Protein AF-A0A4Y7KWE4-F1 (afdb_monomer)

Mean predicted aligned error: 14.88 Å

Radius of gyration: 26.81 Å; Cα contacts (8 Å, |Δi|>4): 78; chains: 1; bounding box: 79×33×84 Å

Nearest PDB structures (foldseek):
  7o80-assembly1_By  TM=7.125E-01  e=3.640E-10  Oryctolagus cuniculus
  6xa1-assembly1_j  TM=6.796E-01  e=3.749E-09  Homo sapiens
  4crm-assembly1_X  TM=6.715E-01  e=8.034E-08  Saccharomyces cerevisiae
  8hku-assembly1_ARF1  TM=7.229E-01  e=1.399E-04  Sulfolobus acidocaldarius DSM 639

Secondary structure (DSSP, 8-state):
---------EEEEEEEEEETTEEEEEEEEEE-PPPPP-S--TTHHHHHHHHHHHHHHHHHHHHHHHHHHHB-TTT-SBSSS------TTTHHHHHHHHHHHHHHHHHHHHHHHHHHHHHHHHT--TTS---SHHHHHHHHHTT--S--------------

Foldseek 3Di:
DDDPPPQDFPWDQLDWDDDPPDIDRDDIDTQRADDQDPDDDPCNVVSVVVNVVSVVVVVVVSVVVCCVPQADPPVRDGPDPDDDGDDPVCPVVSCVVVVVVVVVVVVVVVVVVVVVVVVVVVVPPPPQDDDDDVRVVVCVVVVVDPDDDDDPDDPPDPDD

Solvent-accessible surface area (backbone atoms only — not comparable to full-atom values): 10415 Å² total; per-residue (Å²): 134,86,79,79,77,72,86,75,56,51,77,41,78,82,41,69,51,78,55,93,91,48,77,44,80,74,50,71,59,70,54,80,74,75,76,86,79,89,72,92,56,91,60,50,64,60,54,50,51,53,40,53,52,50,50,51,52,48,54,51,53,50,52,54,51,48,44,68,74,40,32,42,86,90,76,75,41,67,78,56,96,74,86,84,90,64,52,91,88,39,39,74,55,47,52,59,60,43,53,59,56,56,53,48,51,54,51,52,52,50,52,51,52,50,51,52,52,52,52,58,57,73,65,68,59,93,81,80,82,73,75,59,73,71,51,42,50,55,37,50,77,69,65,76,58,92,76,84,87,78,81,88,71,77,78,81,77,78,83,127

Sequence (160 aa):
MMGKKRSDGWEREPFDTLSGNTREILQKFTVDLPNKHGRGGQSVLRFARLRTEKCHNYVRKTAELARQFYINSATSQPSVSGLIIAGENGFNQAIKFSSEILANVKLVQETRLIGKYFQEIEQDTGKKYVSGVKDTLKALETGAVNCVGKSGYQPIRSEE

InterPro domains:
  IPR004403 Peptide chain release factor eRF1/aRF1 [PTHR10113] (15-87)
  IPR005141 eRF1 domain 2 [PF03464] (17-137)
  IPR029064 Ribosomal protein eL30-like superfamily [G3DSA:3.30.1330.30] (108-149)
  IPR029064 Ribosomal protein eL30-like superfamily [SSF55315] (104-146)
  IPR042226 eRF1, domain 2 superfamily [G3DSA:3.30.420.60] (11-107)

pLDDT: mean 72.45, std 14.1, range [33.78, 89.25]

Structure (mmCIF, N/CA/C/O backbone):
data_AF-A0A4Y7KWE4-F1
#
_entry.id   AF-A0A4Y7KWE4-F1
#
loop_
_atom_site.group_PDB
_atom_site.id
_atom_site.type_symbol
_atom_site.label_atom_id
_atom_site.label_alt_id
_atom_site.label_comp_id
_atom_site.label_asym_id
_atom_site.label_entity_id
_atom_site.label_seq_id
_atom_site.pdbx_PDB_ins_code
_atom_site.Cartn_x
_atom_site.Cartn_y
_atom_site.Cartn_z
_atom_site.occupancy
_atom_site.B_iso_or_equiv
_atom_site.auth_seq_id
_atom_site.auth_comp_id
_atom_site.auth_asym_id
_atom_site.auth_atom_id
_atom_site.pdbx_PDB_model_num
ATOM 1 N N . MET A 1 1 ? 9.628 0.403 -46.979 1.00 33.78 1 MET A N 1
ATOM 2 C CA . MET A 1 1 ? 9.563 1.664 -46.206 1.00 33.78 1 MET A CA 1
ATOM 3 C C . MET A 1 1 ? 9.600 1.312 -44.727 1.00 33.78 1 MET A C 1
ATOM 5 O O . MET A 1 1 ? 8.734 0.587 -44.261 1.00 33.78 1 MET A O 1
ATOM 9 N N . MET A 1 2 ? 10.671 1.710 -44.035 1.00 34.03 2 MET A N 1
ATOM 10 C CA . MET A 1 2 ? 10.950 1.361 -42.638 1.00 34.03 2 MET A CA 1
ATOM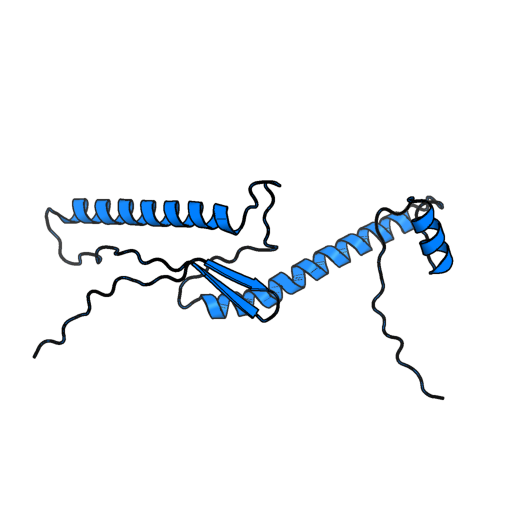 11 C C . MET A 1 2 ? 9.937 2.061 -41.721 1.00 34.03 2 MET A C 1
ATOM 13 O O . MET A 1 2 ? 9.901 3.291 -41.670 1.00 34.03 2 MET A O 1
ATOM 17 N N . GLY A 1 3 ? 9.113 1.294 -41.005 1.00 34.44 3 GLY A N 1
ATOM 18 C CA . GLY A 1 3 ? 8.239 1.831 -39.965 1.00 34.44 3 GLY A CA 1
ATOM 19 C C . GLY A 1 3 ? 9.080 2.508 -38.883 1.00 34.44 3 GLY A C 1
ATOM 20 O O . GLY A 1 3 ? 9.934 1.870 -38.266 1.00 34.44 3 GLY A O 1
ATOM 21 N N . LYS A 1 4 ? 8.873 3.816 -38.688 1.00 36.28 4 LYS A N 1
ATOM 22 C CA . LYS A 1 4 ? 9.477 4.598 -37.603 1.00 36.28 4 LYS A CA 1
ATOM 23 C C . LYS A 1 4 ? 9.156 3.904 -36.275 1.00 36.28 4 LYS A C 1
ATOM 25 O O . LYS A 1 4 ? 8.002 3.907 -35.853 1.00 36.28 4 LYS A O 1
ATOM 30 N N . LYS A 1 5 ? 10.163 3.315 -35.619 1.00 35.19 5 LYS A N 1
ATOM 31 C CA . LYS A 1 5 ? 10.062 2.949 -34.201 1.00 35.19 5 LYS A CA 1
ATOM 32 C C . LYS A 1 5 ? 9.819 4.249 -33.449 1.00 35.19 5 LYS A C 1
ATOM 34 O O . LYS A 1 5 ? 10.697 5.112 -33.437 1.00 35.19 5 LYS A O 1
ATOM 39 N N . ARG A 1 6 ? 8.606 4.412 -32.929 1.00 36.31 6 ARG A N 1
ATOM 40 C CA . ARG A 1 6 ? 8.264 5.526 -32.058 1.00 36.31 6 ARG A CA 1
ATOM 41 C C . ARG A 1 6 ? 9.282 5.535 -30.917 1.00 36.31 6 ARG A C 1
ATOM 43 O O . ARG A 1 6 ? 9.701 4.494 -30.410 1.00 36.31 6 ARG A O 1
ATOM 50 N N . SER A 1 7 ? 9.788 6.720 -30.617 1.00 39.16 7 SER A N 1
ATOM 51 C CA . SER A 1 7 ? 10.578 6.991 -29.427 1.00 39.16 7 SER A CA 1
ATOM 52 C C . SER A 1 7 ? 9.633 6.874 -28.236 1.00 39.16 7 SER A C 1
ATOM 54 O O . SER A 1 7 ? 9.124 7.881 -27.754 1.00 39.16 7 SER A O 1
ATOM 56 N N . ASP A 1 8 ? 9.306 5.644 -27.855 1.00 45.38 8 ASP A N 1
ATOM 57 C CA . ASP A 1 8 ? 8.322 5.370 -26.817 1.00 45.38 8 ASP A CA 1
ATOM 58 C C . ASP A 1 8 ? 8.973 5.674 -25.464 1.00 45.38 8 ASP A C 1
ATOM 60 O O . ASP A 1 8 ? 9.618 4.826 -24.841 1.00 45.38 8 ASP A O 1
ATOM 64 N N . GLY A 1 9 ? 8.874 6.940 -25.051 1.00 49.12 9 GLY A N 1
ATOM 65 C CA . GLY A 1 9 ? 8.970 7.301 -23.646 1.00 49.12 9 GLY A CA 1
ATOM 66 C C . GLY A 1 9 ? 7.947 6.456 -22.898 1.00 49.12 9 GLY A C 1
ATOM 67 O O . GLY A 1 9 ? 6.788 6.375 -23.302 1.00 49.12 9 GLY A O 1
ATOM 68 N N . TRP A 1 10 ? 8.387 5.752 -21.858 1.00 53.31 10 TRP A N 1
ATOM 69 C CA . TRP A 1 10 ? 7.480 4.931 -21.067 1.00 53.31 10 TRP A CA 1
ATOM 70 C C . TRP A 1 10 ? 6.628 5.887 -20.233 1.00 53.31 10 TRP A C 1
ATOM 72 O O . TRP A 1 10 ? 7.105 6.435 -19.233 1.00 53.31 10 TRP A O 1
ATOM 82 N N . GLU A 1 11 ? 5.392 6.130 -20.669 1.00 53.38 11 GLU A N 1
ATOM 83 C CA . GLU A 1 11 ? 4.388 6.751 -19.815 1.00 53.38 11 GLU A CA 1
ATOM 84 C C . GLU A 1 11 ? 4.112 5.792 -18.661 1.00 53.38 11 GLU A C 1
ATOM 86 O O . GLU A 1 11 ? 3.760 4.634 -18.868 1.00 53.38 11 GLU A O 1
ATOM 91 N N . ARG A 1 12 ? 4.365 6.239 -17.431 1.00 64.25 12 ARG A N 1
ATOM 92 C CA . ARG A 1 12 ? 4.069 5.457 -16.234 1.00 64.25 12 ARG A CA 1
ATOM 93 C C . ARG A 1 12 ? 2.991 6.193 -15.455 1.00 64.25 12 ARG A C 1
ATOM 95 O O . ARG A 1 12 ? 3.055 7.414 -15.287 1.00 64.25 12 ARG A O 1
ATOM 102 N N . GLU A 1 13 ? 2.032 5.428 -14.957 1.00 65.06 13 GLU A N 1
ATOM 103 C CA . GLU A 1 13 ? 1.055 5.850 -13.953 1.00 65.06 13 GLU A CA 1
ATOM 104 C C . GLU A 1 13 ? 1.532 5.291 -12.598 1.00 65.06 13 GLU A C 1
ATOM 106 O O . GLU A 1 13 ? 1.293 4.125 -12.298 1.00 65.06 13 GLU A O 1
ATOM 111 N N . PRO A 1 14 ? 2.356 6.035 -11.836 1.00 68.75 14 PRO A N 1
ATOM 112 C CA . PRO A 1 14 ? 3.027 5.502 -10.650 1.00 68.75 14 PRO A CA 1
ATOM 113 C C . PRO A 1 14 ? 2.185 5.540 -9.372 1.00 68.75 14 PRO A C 1
ATOM 115 O O . PRO A 1 14 ? 2.546 4.846 -8.421 1.00 68.75 14 PRO A O 1
ATOM 118 N N . PHE A 1 15 ? 1.124 6.353 -9.312 1.00 81.88 15 PHE A N 1
ATOM 119 C CA . PHE A 1 15 ? 0.372 6.578 -8.076 1.00 81.88 15 PHE A CA 1
ATOM 120 C C . PHE A 1 15 ? -1.129 6.573 -8.291 1.00 81.88 15 PHE A C 1
ATOM 122 O O . PHE A 1 15 ? -1.678 7.516 -8.862 1.00 81.88 15 PHE A O 1
ATOM 129 N N . ASP A 1 16 ? -1.759 5.566 -7.696 1.00 83.81 16 ASP A N 1
ATOM 130 C CA . ASP A 1 16 ? -3.200 5.400 -7.652 1.00 83.81 16 ASP A CA 1
ATOM 131 C C . ASP A 1 16 ? -3.629 5.064 -6.222 1.00 83.81 16 ASP A C 1
ATOM 133 O O . ASP A 1 16 ? -2.935 4.349 -5.493 1.00 83.81 16 ASP A O 1
ATOM 137 N N . THR A 1 17 ? -4.811 5.530 -5.841 1.00 85.69 1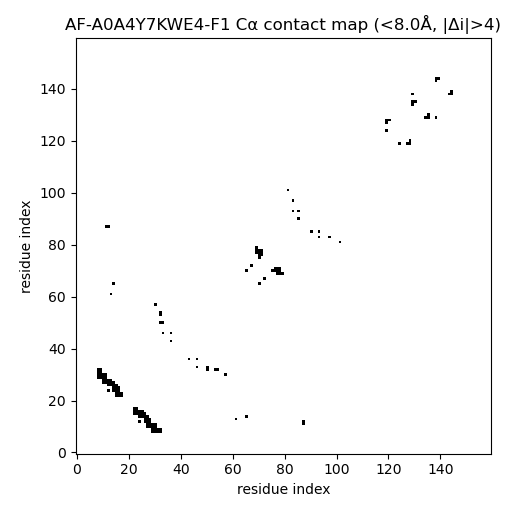7 THR A N 1
ATOM 138 C CA . THR A 1 17 ? -5.497 5.126 -4.614 1.00 85.69 17 THR A CA 1
ATOM 139 C C . THR A 1 17 ? -6.678 4.230 -4.955 1.00 85.69 17 THR A C 1
ATOM 141 O O . THR A 1 17 ? -7.438 4.478 -5.891 1.00 85.69 17 THR A O 1
ATOM 144 N N . LEU A 1 18 ? -6.841 3.162 -4.174 1.00 83.62 18 LEU A N 1
ATOM 145 C CA . LEU A 1 18 ? -7.991 2.271 -4.258 1.00 83.62 18 LEU A CA 1
ATOM 146 C C . LEU A 1 18 ? -8.811 2.411 -2.977 1.00 83.62 18 LEU A C 1
ATOM 148 O O . LEU A 1 18 ? -8.314 2.129 -1.886 1.00 83.62 18 LEU A O 1
ATOM 152 N N . SER A 1 19 ? -10.068 2.821 -3.118 1.00 81.50 19 SER A N 1
ATOM 153 C CA . SER A 1 19 ? -11.025 2.889 -2.016 1.00 81.50 19 SER A CA 1
ATOM 154 C C . SER A 1 19 ? -12.273 2.099 -2.389 1.00 81.50 19 SER A C 1
ATOM 156 O O . SER A 1 19 ? -13.009 2.466 -3.303 1.00 81.50 19 SER A O 1
ATOM 158 N N . GLY A 1 20 ? -12.491 0.965 -1.720 1.00 80.31 20 GLY A N 1
ATOM 159 C CA . GLY A 1 20 ? -13.566 0.039 -2.080 1.00 80.31 20 GLY A CA 1
ATOM 160 C C . GLY A 1 20 ? -13.440 -0.425 -3.534 1.00 80.31 20 GLY A C 1
ATOM 161 O O . GLY A 1 20 ? -12.461 -1.074 -3.893 1.00 80.31 20 GLY A O 1
ATOM 162 N N . ASN A 1 21 ? -14.423 -0.065 -4.363 1.00 77.44 21 ASN A N 1
ATOM 163 C CA . ASN A 1 21 ? -14.468 -0.426 -5.785 1.00 77.44 21 ASN A CA 1
ATOM 164 C C . ASN A 1 21 ? -13.987 0.697 -6.718 1.00 77.44 21 ASN A C 1
ATOM 166 O O . ASN A 1 21 ? -13.897 0.485 -7.927 1.00 77.44 21 ASN A O 1
ATOM 170 N N . THR A 1 22 ? -13.710 1.892 -6.192 1.00 78.50 22 THR A N 1
ATOM 171 C CA . THR A 1 22 ? -13.304 3.045 -6.999 1.00 78.50 22 THR A CA 1
ATOM 172 C C . THR A 1 22 ? -11.792 3.207 -6.970 1.00 78.50 22 THR A C 1
ATOM 174 O O . THR A 1 22 ? -11.173 3.228 -5.903 1.00 78.50 22 THR A O 1
ATOM 177 N N . ARG A 1 23 ? -11.206 3.328 -8.165 1.00 80.81 23 ARG A N 1
ATOM 178 C CA . ARG A 1 23 ? -9.800 3.687 -8.358 1.00 80.81 23 ARG A CA 1
ATOM 179 C C . ARG A 1 23 ? -9.696 5.166 -8.705 1.00 80.81 23 ARG A C 1
ATOM 181 O O . ARG A 1 23 ? -10.442 5.644 -9.561 1.00 80.81 23 ARG A O 1
ATOM 188 N N . GLU A 1 24 ? -8.747 5.850 -8.093 1.00 83.38 24 GLU A N 1
ATOM 189 C CA . GLU A 1 24 ? -8.421 7.240 -8.389 1.00 83.38 24 GLU A CA 1
ATOM 190 C C . GLU A 1 24 ? -6.953 7.327 -8.786 1.00 83.38 24 GLU A C 1
ATOM 192 O O . GLU A 1 24 ? -6.078 6.833 -8.078 1.00 83.38 24 GLU A O 1
ATOM 197 N N . ILE A 1 25 ? -6.694 7.939 -9.940 1.00 83.06 25 ILE A N 1
ATOM 198 C CA . ILE A 1 25 ? -5.336 8.149 -10.438 1.00 83.06 25 ILE A CA 1
ATOM 199 C C . ILE A 1 25 ? -4.866 9.501 -9.912 1.00 83.06 25 ILE A C 1
ATOM 201 O O . ILE A 1 25 ? -5.452 10.529 -10.254 1.00 83.06 25 ILE A O 1
ATOM 205 N N . LEU A 1 26 ? -3.812 9.504 -9.097 1.00 83.50 26 LEU A N 1
ATOM 206 C CA . LEU A 1 26 ? -3.312 10.719 -8.454 1.00 83.50 26 LEU A CA 1
ATOM 207 C C . LEU A 1 26 ? -2.390 11.505 -9.384 1.00 83.50 26 LEU A C 1
ATOM 209 O O . LEU A 1 26 ? -2.593 12.695 -9.620 1.00 83.50 26 LEU A O 1
ATOM 213 N N . GLN A 1 27 ? -1.350 10.849 -9.906 1.00 81.25 27 GLN A N 1
ATOM 214 C CA . GLN A 1 27 ? -0.333 11.532 -10.698 1.00 81.25 27 GLN A CA 1
ATOM 215 C C . GLN A 1 27 ? 0.318 10.612 -11.726 1.00 81.25 27 GLN A C 1
ATOM 217 O O . GLN A 1 27 ? 0.744 9.502 -11.415 1.00 81.25 27 GLN A O 1
ATOM 222 N N . LYS A 1 28 ? 0.485 11.147 -12.940 1.00 80.50 28 LYS A N 1
ATOM 223 C CA . LYS A 1 28 ? 1.224 10.530 -14.045 1.00 80.50 28 LYS A CA 1
ATOM 224 C C . LYS A 1 28 ? 2.499 11.318 -14.307 1.00 80.50 28 LYS A C 1
ATOM 226 O O . LYS A 1 28 ? 2.481 12.549 -14.288 1.00 80.50 28 LYS A O 1
ATOM 231 N N . PHE A 1 29 ? 3.610 10.632 -14.554 1.00 78.00 29 PHE A N 1
ATOM 232 C CA . PHE A 1 29 ? 4.800 11.287 -15.085 1.00 78.00 29 PHE A CA 1
ATOM 233 C C . PHE A 1 29 ? 5.632 10.319 -15.917 1.00 78.00 29 PHE A C 1
ATOM 235 O O . PHE A 1 29 ? 5.727 9.127 -15.634 1.00 78.00 29 PHE A O 1
ATOM 242 N N . THR A 1 30 ? 6.250 10.855 -16.960 1.00 74.25 30 THR A N 1
ATOM 243 C CA . THR A 1 30 ? 7.036 10.086 -17.917 1.00 74.25 30 THR A CA 1
ATOM 244 C C . THR A 1 30 ? 8.511 10.144 -17.540 1.00 74.25 30 THR A C 1
ATOM 246 O O . THR A 1 30 ? 9.005 11.159 -17.035 1.00 74.25 30 THR A O 1
ATOM 249 N N . VAL A 1 31 ? 9.232 9.042 -17.758 1.00 72.31 31 VAL A N 1
ATOM 250 C CA . VAL A 1 31 ? 10.696 9.039 -17.674 1.00 72.31 31 VAL A CA 1
ATOM 251 C C . VAL A 1 31 ? 11.283 8.403 -18.916 1.00 72.31 31 VAL A C 1
ATOM 253 O O . VAL A 1 31 ? 11.103 7.217 -19.186 1.00 72.31 31 VAL A O 1
ATOM 256 N N . ASP A 1 32 ? 12.081 9.193 -19.626 1.00 73.69 32 ASP A N 1
ATOM 257 C CA . ASP A 1 32 ? 12.822 8.726 -20.788 1.00 73.69 32 ASP A CA 1
ATOM 258 C C . ASP A 1 32 ? 14.088 7.991 -20.346 1.00 73.69 32 ASP A C 1
ATOM 260 O O . ASP A 1 32 ? 15.164 8.582 -20.149 1.00 73.69 32 ASP A O 1
ATOM 264 N N . LEU A 1 33 ? 13.973 6.673 -20.177 1.00 70.00 33 LEU A N 1
ATOM 265 C CA . LEU A 1 33 ? 15.133 5.815 -19.971 1.00 70.00 33 LEU A CA 1
ATOM 266 C C . LEU A 1 33 ? 15.815 5.489 -21.311 1.00 70.00 33 LEU A C 1
ATOM 268 O O . LEU A 1 33 ? 15.164 5.043 -22.254 1.00 70.00 33 LEU A O 1
ATOM 272 N N . PRO A 1 34 ? 17.146 5.656 -21.417 1.00 69.50 34 PRO A N 1
ATOM 273 C CA . PRO A 1 34 ? 17.867 5.325 -22.635 1.00 69.50 34 PRO A CA 1
ATOM 274 C C . PRO A 1 34 ? 17.913 3.804 -22.842 1.00 69.50 34 PRO A C 1
ATOM 276 O O . PRO A 1 34 ? 18.383 3.057 -21.980 1.00 69.50 34 PRO A O 1
ATOM 279 N N . ASN A 1 35 ? 17.489 3.353 -24.025 1.00 72.31 35 ASN A N 1
ATOM 280 C CA . ASN A 1 35 ? 17.437 1.940 -24.422 1.00 72.31 35 ASN A CA 1
ATOM 281 C C . ASN A 1 35 ? 18.732 1.176 -24.129 1.00 72.31 35 ASN A C 1
ATOM 283 O O . ASN A 1 35 ? 19.825 1.707 -24.347 1.00 72.31 35 ASN A O 1
ATOM 287 N N . LYS A 1 36 ? 18.624 -0.090 -23.696 1.00 71.12 36 LYS A N 1
ATOM 288 C CA . LYS A 1 36 ? 19.765 -1.002 -23.483 1.00 71.12 36 LYS A CA 1
ATOM 289 C C . LYS A 1 36 ? 20.546 -1.165 -24.794 1.00 71.12 36 LYS A C 1
ATOM 291 O O . LYS A 1 36 ? 19.993 -1.590 -25.800 1.00 71.12 36 LYS A O 1
ATOM 296 N N . HIS A 1 37 ? 21.819 -0.774 -24.806 1.00 64.31 37 HIS A N 1
ATOM 297 C CA . HIS A 1 37 ? 22.663 -0.908 -25.995 1.00 64.31 37 HIS A CA 1
ATOM 298 C C . HIS A 1 37 ? 23.082 -2.375 -26.145 1.00 64.31 37 HIS A C 1
ATOM 300 O O . HIS A 1 37 ? 23.612 -2.955 -25.202 1.00 64.31 37 HIS A O 1
ATOM 306 N N . GLY A 1 38 ? 22.804 -2.968 -27.310 1.00 62.34 38 GLY A N 1
ATOM 307 C CA . GLY A 1 38 ? 23.062 -4.385 -27.603 1.00 62.34 38 GLY A CA 1
ATOM 308 C C . GLY A 1 38 ? 24.363 -4.672 -28.361 1.00 62.34 38 GLY A C 1
ATOM 309 O O . GLY A 1 38 ? 24.647 -5.832 -28.631 1.00 62.34 38 GLY A O 1
ATOM 310 N N . ARG A 1 39 ? 25.151 -3.650 -28.730 1.00 66.38 39 ARG A N 1
ATOM 311 C CA . ARG A 1 39 ? 26.437 -3.812 -29.434 1.00 66.38 39 ARG A CA 1
ATOM 312 C C . ARG A 1 39 ? 27.563 -3.160 -28.631 1.00 66.38 39 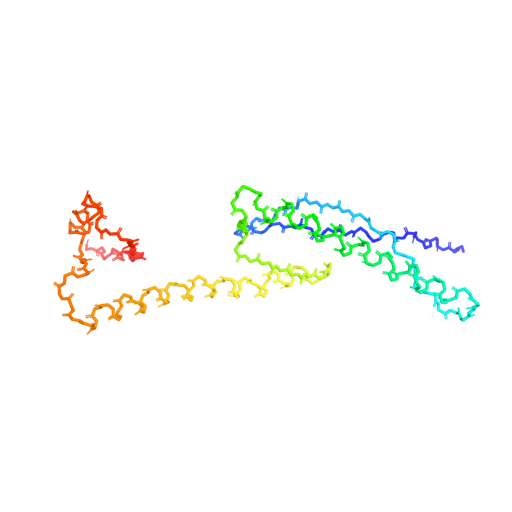ARG A C 1
ATOM 314 O O . ARG A 1 39 ? 27.421 -2.017 -28.200 1.00 66.38 39 ARG A O 1
ATOM 321 N N . GLY A 1 40 ? 28.631 -3.921 -28.387 1.00 65.56 40 GLY A N 1
ATOM 322 C CA . GLY A 1 40 ? 29.793 -3.509 -27.599 1.00 65.56 40 GLY A CA 1
ATOM 323 C C . GLY A 1 40 ? 30.521 -2.314 -28.219 1.00 65.56 40 GLY A C 1
ATOM 324 O O . GLY A 1 40 ? 30.671 -2.241 -29.434 1.00 65.56 40 GLY A O 1
ATOM 325 N N . GLY A 1 41 ? 30.959 -1.372 -27.386 1.00 82.69 41 GLY A N 1
ATOM 326 C CA . GLY A 1 41 ? 31.693 -0.177 -27.794 1.00 82.69 41 GLY A CA 1
ATOM 327 C C . GLY A 1 41 ? 32.239 0.579 -26.582 1.00 82.69 41 GLY A C 1
ATOM 328 O O . GLY A 1 41 ? 31.796 0.356 -25.456 1.00 82.69 41 GLY A O 1
ATOM 329 N N . GLN A 1 42 ? 33.176 1.500 -26.809 1.00 78.56 42 GLN A N 1
ATOM 330 C CA . GLN A 1 42 ? 33.855 2.271 -25.750 1.00 78.56 42 GLN A CA 1
ATOM 331 C C . GLN A 1 42 ? 32.880 3.050 -24.847 1.00 78.56 42 GLN A C 1
ATOM 333 O O . GLN A 1 42 ? 33.102 3.236 -23.655 1.00 78.56 42 GLN A O 1
ATOM 338 N N . SER A 1 43 ? 31.738 3.461 -25.398 1.00 77.1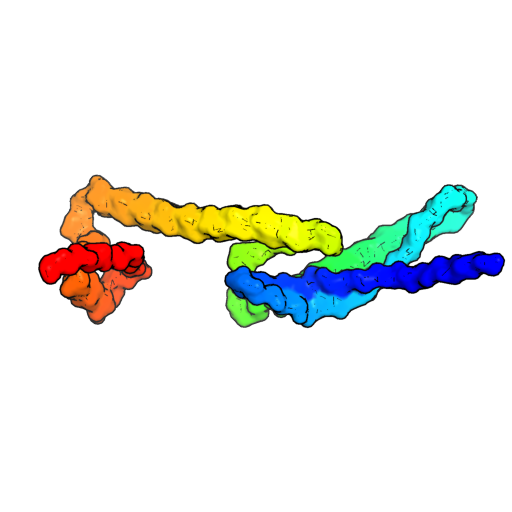9 43 SER A N 1
ATOM 339 C CA . SER A 1 43 ? 30.715 4.227 -24.689 1.00 77.19 43 SER A CA 1
ATOM 340 C C . SER A 1 43 ? 29.726 3.374 -23.878 1.00 77.19 43 SER A C 1
ATOM 342 O O . SER A 1 43 ? 28.896 3.937 -23.163 1.00 77.19 43 SER A O 1
ATOM 344 N N . VAL A 1 44 ? 29.806 2.034 -23.920 1.00 75.31 44 VAL A N 1
ATOM 345 C CA . VAL A 1 44 ? 28.866 1.134 -23.218 1.00 75.31 44 VAL A CA 1
ATOM 346 C C . VAL A 1 44 ? 28.849 1.383 -21.710 1.00 75.31 44 VAL A C 1
ATOM 348 O O . VAL A 1 44 ? 27.763 1.492 -21.138 1.00 75.31 44 VAL A O 1
ATOM 351 N N . LEU A 1 45 ? 30.018 1.546 -21.078 1.00 81.75 45 LEU A N 1
ATOM 352 C CA . LEU A 1 45 ? 30.119 1.809 -19.637 1.00 81.75 45 LEU A CA 1
ATOM 353 C C . LEU A 1 45 ? 29.499 3.164 -19.261 1.00 81.75 45 LEU A C 1
ATOM 355 O O . LEU A 1 45 ? 28.734 3.256 -18.302 1.00 81.75 45 LEU A O 1
ATOM 359 N N . ARG A 1 46 ? 29.747 4.207 -20.066 1.00 84.12 46 ARG A N 1
ATOM 360 C CA . ARG A 1 46 ? 29.136 5.535 -19.892 1.00 84.12 46 ARG A CA 1
ATOM 361 C C . ARG A 1 46 ? 27.611 5.462 -19.976 1.00 84.12 46 ARG A C 1
ATOM 363 O O . ARG A 1 46 ? 26.917 6.046 -19.149 1.00 84.12 46 ARG A O 1
ATOM 370 N N . PHE A 1 47 ? 27.071 4.740 -20.958 1.00 77.19 47 PHE A N 1
ATOM 371 C CA . PHE A 1 47 ? 25.622 4.581 -21.104 1.00 77.19 47 PHE A CA 1
ATOM 372 C C . PHE A 1 47 ? 25.009 3.676 -20.031 1.00 77.19 47 PHE A C 1
ATOM 374 O O . PHE A 1 47 ? 23.854 3.880 -19.663 1.00 77.19 47 PHE A O 1
ATOM 381 N N . ALA A 1 48 ? 25.754 2.698 -19.510 1.00 78.75 48 ALA A N 1
ATOM 382 C CA . ALA A 1 48 ? 25.335 1.923 -18.346 1.00 78.75 48 ALA A CA 1
ATOM 383 C C . ALA A 1 48 ? 25.207 2.824 -17.109 1.00 78.75 48 ALA A C 1
ATOM 385 O O . ALA A 1 48 ? 24.158 2.813 -16.471 1.00 78.75 48 ALA A O 1
ATOM 386 N N . ARG A 1 49 ? 26.203 3.684 -16.855 1.00 83.62 49 ARG A N 1
ATOM 387 C CA . ARG A 1 49 ? 26.170 4.664 -15.762 1.00 83.62 49 ARG A CA 1
ATOM 388 C C . ARG A 1 49 ? 25.017 5.665 -15.896 1.00 83.62 49 ARG A C 1
ATOM 390 O O . ARG A 1 49 ? 24.288 5.897 -14.938 1.00 83.62 49 ARG A O 1
ATOM 397 N N . LEU A 1 50 ? 24.778 6.186 -17.099 1.00 83.50 50 LEU A N 1
ATOM 398 C CA . LEU A 1 50 ? 23.634 7.070 -17.363 1.00 83.50 50 LEU A CA 1
ATOM 399 C C . LEU A 1 50 ? 22.282 6.386 -17.111 1.00 83.50 50 LEU A C 1
ATOM 401 O O . LEU A 1 50 ? 21.332 7.046 -16.691 1.00 83.50 50 LEU A O 1
ATOM 405 N N . ARG A 1 51 ? 22.169 5.070 -17.352 1.00 77.94 51 ARG A N 1
ATOM 406 C CA . ARG A 1 51 ? 20.962 4.309 -16.991 1.00 77.94 51 ARG A CA 1
ATOM 407 C C . ARG A 1 51 ? 20.820 4.183 -15.486 1.00 77.94 51 ARG A C 1
ATOM 409 O O . ARG A 1 51 ? 19.739 4.452 -14.984 1.00 77.94 51 ARG A O 1
ATOM 416 N N . THR A 1 52 ? 21.880 3.803 -14.774 1.00 81.56 52 THR A N 1
ATOM 417 C CA . THR A 1 52 ? 21.819 3.663 -13.313 1.00 81.56 52 THR A CA 1
ATOM 418 C C . THR A 1 52 ? 21.498 4.990 -12.632 1.00 81.56 52 THR A C 1
ATOM 420 O O . THR A 1 52 ? 20.661 5.015 -11.736 1.00 81.56 52 THR A O 1
ATOM 423 N N . GLU A 1 53 ? 22.071 6.099 -13.105 1.00 85.12 53 GLU A N 1
ATOM 424 C CA . GLU A 1 53 ? 21.767 7.446 -12.605 1.00 85.12 53 GLU A CA 1
ATOM 425 C C . GLU A 1 53 ? 20.305 7.831 -12.876 1.00 85.12 53 GLU A C 1
ATOM 427 O O . GLU A 1 53 ? 19.605 8.266 -11.964 1.00 85.12 53 GLU A O 1
ATOM 432 N N . LYS A 1 54 ? 19.785 7.598 -14.090 1.00 82.81 54 LYS A N 1
ATOM 433 C CA . LYS A 1 54 ? 18.367 7.856 -14.398 1.00 82.81 54 LYS A CA 1
ATOM 434 C C . LYS A 1 54 ? 17.407 6.968 -13.605 1.00 82.81 54 LYS A C 1
ATOM 436 O O . LYS A 1 54 ? 16.384 7.466 -13.146 1.00 82.81 54 LYS A O 1
ATOM 441 N N . CYS A 1 55 ? 17.731 5.689 -13.407 1.00 82.12 55 CYS A N 1
ATOM 442 C CA . CYS A 1 55 ? 16.956 4.797 -12.543 1.00 82.12 55 CYS A CA 1
ATOM 443 C C . CYS A 1 55 ? 16.939 5.305 -11.100 1.00 82.12 55 CYS A C 1
ATOM 445 O O . CYS A 1 55 ? 15.881 5.352 -10.481 1.00 82.12 55 CYS A O 1
ATOM 447 N N . HIS A 1 56 ? 18.092 5.721 -10.574 1.00 84.94 56 HIS A N 1
ATOM 448 C CA . HIS A 1 56 ? 18.186 6.279 -9.229 1.00 84.94 56 HIS A CA 1
ATOM 449 C C . HIS A 1 56 ? 17.348 7.557 -9.089 1.00 84.94 56 HIS A C 1
ATOM 451 O O . HIS A 1 56 ? 16.579 7.687 -8.139 1.00 84.94 56 HIS A O 1
ATOM 457 N N . ASN A 1 57 ? 17.421 8.458 -10.070 1.00 86.81 57 ASN A N 1
ATOM 458 C CA . ASN A 1 57 ? 16.618 9.681 -10.088 1.00 86.81 57 ASN A CA 1
ATOM 459 C C . ASN A 1 57 ? 15.116 9.385 -10.174 1.00 86.81 57 ASN A C 1
ATOM 461 O O . ASN A 1 57 ? 14.329 10.046 -9.503 1.00 86.81 57 ASN A O 1
ATOM 465 N N . TYR A 1 58 ? 14.716 8.374 -10.954 1.00 84.19 58 TYR A N 1
ATOM 466 C CA . TYR A 1 58 ? 13.328 7.920 -11.008 1.00 84.19 58 TYR A CA 1
ATOM 467 C C . TYR A 1 58 ? 12.852 7.419 -9.647 1.00 84.19 58 TYR A C 1
ATOM 469 O O . TYR A 1 58 ? 11.850 7.907 -9.140 1.00 84.19 58 TYR A O 1
ATOM 477 N N . VAL A 1 59 ? 13.586 6.493 -9.026 1.00 84.38 59 VAL A N 1
ATOM 478 C CA . VAL A 1 59 ? 13.220 5.930 -7.717 1.00 84.38 59 VAL A CA 1
ATOM 479 C C . VAL A 1 59 ? 13.148 7.022 -6.652 1.00 84.38 59 VAL A C 1
ATOM 481 O O . VAL A 1 59 ? 12.200 7.041 -5.872 1.00 84.38 59 VAL A O 1
ATOM 484 N N . ARG A 1 60 ? 14.096 7.965 -6.652 1.00 88.88 60 ARG A N 1
ATOM 485 C CA . ARG A 1 60 ? 14.100 9.109 -5.736 1.00 88.88 60 ARG A CA 1
ATOM 486 C C . ARG A 1 60 ? 12.853 9.976 -5.907 1.00 88.88 60 ARG A C 1
ATOM 488 O O . ARG A 1 60 ? 12.148 10.215 -4.934 1.00 88.88 60 ARG A O 1
ATOM 495 N N . LYS A 1 61 ? 12.548 10.379 -7.144 1.00 87.75 61 LYS A N 1
ATOM 496 C CA . LYS A 1 61 ? 11.369 11.196 -7.454 1.00 87.75 61 LYS A CA 1
ATOM 497 C C . LYS A 1 61 ? 10.070 10.474 -7.086 1.00 87.75 61 LYS A C 1
ATOM 499 O O . LYS A 1 61 ? 9.169 11.078 -6.517 1.00 87.75 61 LYS A O 1
ATOM 504 N N . THR A 1 62 ? 9.990 9.172 -7.357 1.00 85.44 62 THR A N 1
ATOM 505 C CA . THR A 1 62 ? 8.853 8.334 -6.957 1.00 85.44 62 THR A CA 1
ATOM 506 C C . THR A 1 62 ? 8.720 8.282 -5.432 1.00 85.44 62 THR A C 1
ATOM 508 O O . THR A 1 62 ? 7.627 8.453 -4.908 1.00 85.44 62 THR A O 1
ATOM 511 N N . ALA A 1 63 ? 9.812 8.112 -4.687 1.00 87.31 63 ALA A N 1
ATOM 512 C CA . ALA A 1 63 ? 9.762 8.091 -3.224 1.00 87.31 63 ALA A CA 1
ATOM 513 C C . ALA A 1 63 ? 9.307 9.436 -2.628 1.00 87.31 63 ALA A C 1
ATOM 515 O O . ALA A 1 63 ? 8.523 9.462 -1.679 1.00 87.31 63 ALA A O 1
ATOM 516 N N . GLU A 1 64 ? 9.760 10.552 -3.199 1.00 88.19 64 GLU A N 1
ATOM 517 C CA . GLU A 1 64 ? 9.360 11.898 -2.775 1.00 88.19 64 GLU A CA 1
ATOM 518 C C . GLU A 1 64 ? 7.865 12.148 -3.005 1.00 88.19 64 GLU A C 1
ATOM 520 O O . GLU A 1 64 ? 7.172 12.601 -2.094 1.00 88.19 64 GLU A O 1
ATOM 525 N N . LEU A 1 65 ? 7.348 11.791 -4.183 1.00 87.81 65 LEU A N 1
ATOM 526 C CA . LEU A 1 65 ? 5.923 11.919 -4.499 1.00 87.81 65 LEU A CA 1
ATOM 527 C C . LEU A 1 65 ? 5.063 10.975 -3.649 1.00 87.81 65 LEU A C 1
ATOM 529 O O . LEU A 1 65 ? 4.051 11.397 -3.096 1.00 87.81 65 LEU A O 1
ATOM 533 N N . ALA A 1 66 ? 5.499 9.728 -3.453 1.00 86.62 66 ALA A N 1
ATOM 534 C CA . ALA A 1 66 ? 4.815 8.776 -2.580 1.00 86.62 66 ALA A CA 1
ATOM 535 C C . ALA A 1 66 ? 4.667 9.325 -1.154 1.00 86.62 66 ALA A C 1
ATOM 537 O O . ALA A 1 66 ? 3.608 9.197 -0.544 1.00 86.62 66 ALA A O 1
ATOM 538 N N . ARG A 1 67 ? 5.713 9.976 -0.629 1.00 87.88 67 ARG A N 1
ATOM 539 C CA . ARG A 1 67 ? 5.664 10.625 0.684 1.00 87.88 67 ARG A CA 1
ATOM 540 C C . ARG A 1 67 ? 4.638 11.755 0.714 1.00 87.88 67 ARG A C 1
ATOM 542 O O . ARG A 1 67 ? 3.906 11.847 1.687 1.00 87.88 67 ARG A O 1
ATOM 549 N N . GLN A 1 68 ? 4.577 12.591 -0.320 1.00 86.44 68 GLN A N 1
ATOM 550 C CA . GLN A 1 68 ? 3.631 13.711 -0.378 1.00 86.44 68 GLN A CA 1
ATOM 551 C C . GLN A 1 68 ? 2.169 13.249 -0.399 1.00 86.44 68 GLN A C 1
ATOM 553 O O . GLN A 1 68 ? 1.333 13.876 0.243 1.00 86.44 68 GLN A O 1
ATOM 558 N N . PHE A 1 69 ? 1.865 12.157 -1.106 1.00 85.69 69 PHE A N 1
ATOM 559 C CA . PHE A 1 69 ? 0.492 11.659 -1.231 1.00 85.69 69 PHE A CA 1
ATOM 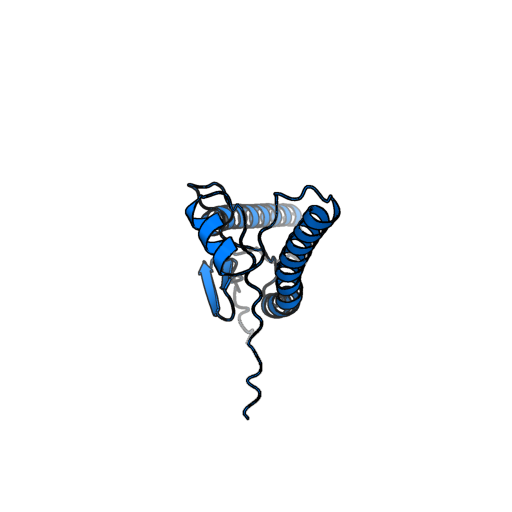560 C C . PHE A 1 69 ? 0.056 10.759 -0.076 1.00 85.69 69 PHE A C 1
ATOM 562 O O . PHE A 1 69 ? -1.069 10.870 0.406 1.00 85.69 69 PHE A O 1
ATOM 569 N N . TYR A 1 70 ? 0.925 9.850 0.369 1.00 87.00 70 TYR A N 1
ATOM 570 C CA . TYR A 1 70 ? 0.532 8.810 1.319 1.00 87.00 70 TYR A CA 1
ATOM 571 C C . TYR A 1 70 ? 0.844 9.148 2.772 1.00 87.00 70 TYR A C 1
ATOM 573 O O . TYR A 1 70 ? 0.283 8.502 3.655 1.00 87.00 70 TYR A O 1
ATOM 581 N N . ILE A 1 71 ? 1.703 10.133 3.049 1.00 89.25 71 ILE A N 1
ATOM 582 C CA . ILE A 1 71 ? 2.027 10.562 4.413 1.00 89.25 71 ILE A CA 1
ATOM 583 C C . ILE A 1 71 ? 1.488 11.970 4.626 1.00 89.25 71 ILE A C 1
ATOM 585 O O . ILE A 1 71 ? 1.874 12.912 3.938 1.00 89.25 71 ILE A O 1
ATOM 589 N N . ASN A 1 72 ? 0.630 12.126 5.633 1.00 87.56 72 ASN A N 1
ATOM 590 C CA . ASN A 1 72 ? 0.167 13.446 6.031 1.00 87.56 72 ASN A CA 1
ATOM 591 C C . ASN A 1 72 ? 1.279 14.166 6.814 1.00 87.56 72 ASN A C 1
ATOM 593 O O . ASN A 1 72 ? 1.808 13.628 7.791 1.00 87.56 72 ASN A O 1
ATOM 597 N N . SER A 1 73 ? 1.628 15.385 6.402 1.00 82.62 73 SER A N 1
ATOM 598 C CA . SER A 1 73 ? 2.682 16.186 7.035 1.00 82.62 73 SER A CA 1
ATOM 599 C C . SER A 1 73 ? 2.351 16.596 8.473 1.00 82.62 73 SER A C 1
ATOM 601 O O . SER A 1 73 ? 3.269 16.731 9.278 1.00 82.62 73 SER A O 1
ATOM 603 N N . ALA A 1 74 ? 1.069 16.749 8.819 1.00 82.12 74 ALA A N 1
ATOM 604 C CA . ALA A 1 74 ? 0.644 17.201 10.144 1.00 82.12 74 ALA A CA 1
ATOM 605 C C . ALA A 1 74 ? 0.722 16.093 11.204 1.00 82.12 74 ALA A C 1
ATOM 607 O O . ALA A 1 74 ? 1.201 16.312 12.312 1.00 82.12 74 ALA A O 1
ATOM 608 N N . THR A 1 75 ? 0.267 14.887 10.866 1.00 82.69 75 THR A N 1
ATOM 609 C CA . THR A 1 75 ? 0.179 13.767 11.819 1.00 82.69 75 THR A CA 1
ATOM 610 C C . THR A 1 75 ? 1.383 12.826 11.715 1.00 82.69 75 THR A C 1
ATOM 612 O O . THR A 1 75 ? 1.568 11.973 12.577 1.00 82.69 75 THR A O 1
ATOM 615 N N . SER A 1 76 ? 2.213 12.957 10.666 1.00 82.50 76 SER A N 1
ATOM 616 C CA . SER A 1 76 ? 3.293 12.010 10.321 1.00 82.50 76 SER A CA 1
ATOM 617 C C . SER A 1 76 ? 2.827 10.548 10.232 1.00 82.50 76 SER A C 1
ATOM 619 O O . SER A 1 76 ? 3.621 9.619 10.367 1.00 82.50 76 SER A O 1
ATOM 621 N N . GLN A 1 77 ? 1.533 10.344 9.987 1.00 82.94 77 GLN A N 1
ATOM 622 C CA . GLN A 1 77 ? 0.899 9.037 9.864 1.00 82.94 77 GLN A CA 1
ATOM 623 C C . GLN A 1 77 ? 0.516 8.774 8.400 1.00 82.94 77 GLN A C 1
ATOM 625 O O . GLN A 1 77 ? 0.199 9.722 7.667 1.00 82.94 77 GLN A O 1
ATOM 630 N N . PRO A 1 78 ? 0.563 7.505 7.954 1.00 84.12 78 PRO A N 1
ATOM 631 C CA . PRO A 1 78 ? 0.109 7.137 6.624 1.00 84.12 78 PRO A CA 1
ATOM 632 C C . PRO A 1 78 ? -1.412 7.301 6.515 1.00 84.12 78 PRO A C 1
ATOM 634 O O . PRO A 1 78 ? -2.154 6.873 7.394 1.00 84.12 78 PRO A O 1
ATOM 637 N N . SER A 1 79 ? -1.873 7.901 5.418 1.00 82.50 79 SER A N 1
ATOM 638 C CA . SER A 1 79 ? -3.303 8.060 5.107 1.00 82.50 79 SER A CA 1
ATOM 639 C C . SER A 1 79 ? -3.937 6.755 4.593 1.00 82.50 79 SER A C 1
ATOM 641 O O . SER A 1 79 ? -5.147 6.559 4.669 1.00 82.50 79 SER A O 1
ATOM 643 N N . VAL A 1 80 ? -3.116 5.835 4.075 1.00 82.06 80 VAL A N 1
ATOM 644 C CA . VAL A 1 80 ? -3.558 4.577 3.456 1.00 82.06 80 VAL A CA 1
ATOM 645 C C . VAL A 1 80 ? -3.377 3.381 4.390 1.00 82.06 80 VAL A C 1
ATOM 647 O O . VAL A 1 80 ? -2.406 3.294 5.138 1.00 82.06 80 VAL A O 1
ATOM 650 N N . SER A 1 81 ? -4.304 2.425 4.308 1.00 77.88 81 SER A N 1
ATOM 651 C CA . SER A 1 81 ? -4.291 1.184 5.096 1.00 77.88 81 SER A CA 1
ATOM 652 C C . SER A 1 81 ? -3.276 0.149 4.599 1.00 77.88 81 SER A C 1
ATOM 654 O O . SER A 1 81 ? -2.889 -0.743 5.352 1.00 77.88 81 SER A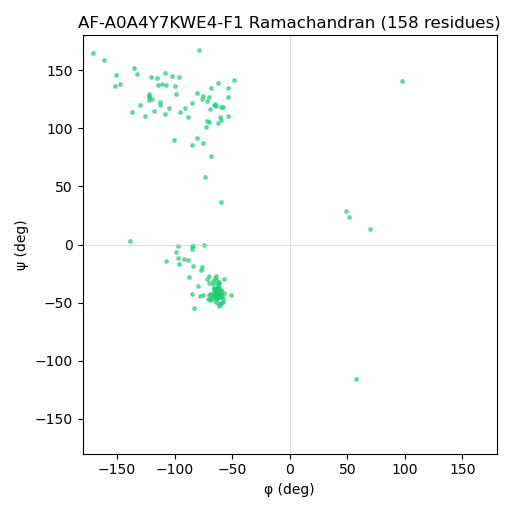 O 1
ATOM 656 N N . GLY A 1 82 ? -2.824 0.267 3.348 1.00 81.38 82 GLY A N 1
ATOM 657 C CA . GLY A 1 82 ? -1.842 -0.620 2.738 1.00 81.38 82 GLY A CA 1
ATOM 658 C C . GLY A 1 82 ? -1.191 0.006 1.507 1.00 81.38 82 GLY A C 1
ATOM 659 O O . GLY A 1 82 ? -1.736 0.923 0.896 1.00 81.38 82 GLY A O 1
ATOM 660 N N . LEU A 1 83 ? -0.010 -0.501 1.153 1.00 83.12 83 LEU A N 1
ATOM 661 C CA . LEU A 1 83 ? 0.771 -0.086 -0.011 1.00 83.12 83 LEU A CA 1
ATOM 662 C C . LEU A 1 83 ? 1.012 -1.301 -0.906 1.00 83.12 83 LEU A C 1
ATOM 664 O O . LEU A 1 83 ? 1.478 -2.338 -0.437 1.00 83.12 83 LEU A O 1
ATOM 668 N N . ILE A 1 84 ? 0.712 -1.162 -2.197 1.00 83.12 84 ILE A N 1
ATOM 669 C CA . ILE A 1 84 ? 0.921 -2.203 -3.206 1.00 83.12 84 ILE A CA 1
ATOM 670 C C . ILE A 1 84 ? 1.874 -1.644 -4.254 1.00 83.12 84 ILE A C 1
ATOM 672 O O . ILE A 1 84 ? 1.618 -0.597 -4.841 1.00 83.12 84 ILE A O 1
ATOM 676 N N . ILE A 1 85 ? 2.972 -2.356 -4.496 1.00 81.62 85 ILE A N 1
ATOM 677 C CA . ILE A 1 85 ? 3.948 -2.005 -5.527 1.00 81.62 85 ILE A CA 1
ATOM 678 C C . ILE A 1 85 ? 3.799 -3.024 -6.650 1.00 81.62 85 ILE A C 1
ATOM 680 O O . ILE A 1 85 ? 4.097 -4.204 -6.466 1.00 81.62 85 ILE A O 1
ATOM 684 N N . ALA A 1 86 ? 3.326 -2.575 -7.809 1.00 79.62 86 ALA A N 1
ATOM 685 C CA . ALA A 1 86 ? 3.114 -3.424 -8.973 1.00 79.62 86 ALA A CA 1
ATOM 686 C C . ALA A 1 86 ? 3.633 -2.751 -10.248 1.00 79.62 86 ALA A C 1
ATOM 688 O O . ALA A 1 86 ? 3.684 -1.528 -10.354 1.00 79.62 86 ALA A O 1
ATOM 689 N N . GLY A 1 87 ? 4.041 -3.567 -11.222 1.00 70.31 87 GLY A N 1
ATOM 690 C CA . GLY A 1 87 ? 4.371 -3.090 -12.565 1.00 70.31 87 GLY A CA 1
ATOM 691 C C . GLY A 1 87 ? 3.121 -2.832 -13.413 1.00 70.31 87 GLY A C 1
ATOM 692 O O . GLY A 1 87 ? 2.035 -3.304 -13.088 1.00 70.31 87 GLY A O 1
ATOM 693 N N . GLU A 1 88 ? 3.305 -2.154 -14.547 1.00 61.84 88 GLU A N 1
ATOM 694 C CA . GLU A 1 88 ? 2.248 -1.684 -15.466 1.00 61.84 88 GLU A CA 1
ATOM 695 C C . GLU A 1 88 ? 1.238 -2.777 -15.877 1.00 61.84 88 GLU A C 1
ATOM 697 O O . GLU A 1 88 ? 0.031 -2.575 -15.796 1.00 61.84 88 GLU A O 1
ATOM 702 N N . ASN A 1 89 ? 1.712 -3.986 -16.197 1.00 64.50 89 ASN A N 1
ATOM 703 C CA . ASN A 1 89 ? 0.839 -5.119 -16.552 1.00 64.50 89 ASN A CA 1
ATOM 704 C C . ASN A 1 89 ? 0.38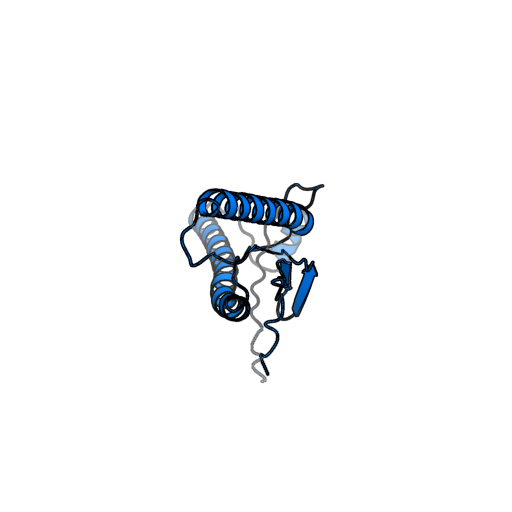6 -5.949 -15.340 1.00 64.50 89 ASN A C 1
ATOM 706 O O . ASN A 1 89 ? -0.510 -6.785 -15.447 1.00 64.50 89 ASN A O 1
ATOM 710 N N . GLY A 1 90 ? 1.025 -5.742 -14.189 1.00 72.94 90 GLY A N 1
ATOM 711 C CA . GLY A 1 90 ? 0.746 -6.455 -12.947 1.00 72.94 90 GLY A CA 1
ATOM 712 C C . GLY A 1 90 ? -0.280 -5.752 -12.067 1.00 72.94 90 GLY A C 1
ATOM 713 O O . GLY A 1 90 ? -0.770 -6.373 -11.137 1.00 72.94 90 GLY A O 1
ATOM 714 N N . PHE A 1 91 ? -0.638 -4.495 -12.341 1.00 71.94 91 PHE A N 1
ATOM 715 C CA . PHE A 1 91 ? -1.470 -3.692 -11.442 1.00 71.94 91 PHE A CA 1
ATOM 716 C C . PHE A 1 91 ? -2.878 -4.271 -11.245 1.00 71.94 91 PHE A C 1
ATOM 718 O O . PHE A 1 91 ? -3.294 -4.536 -10.120 1.00 71.94 91 PHE A O 1
ATOM 725 N N . ASN A 1 92 ? -3.581 -4.597 -12.334 1.00 76.75 92 ASN A N 1
ATOM 726 C CA . ASN A 1 92 ? -4.912 -5.211 -12.251 1.00 76.75 92 ASN A CA 1
ATOM 727 C C . ASN A 1 92 ? -4.887 -6.602 -11.591 1.00 76.75 92 ASN A C 1
ATOM 729 O O . ASN A 1 92 ? -5.863 -7.008 -10.964 1.00 76.75 92 ASN A O 1
ATOM 733 N N . GLN A 1 93 ? -3.786 -7.346 -11.734 1.00 80.06 93 GLN A N 1
ATOM 734 C CA . GLN A 1 93 ? -3.614 -8.637 -11.062 1.00 80.06 93 GLN A CA 1
ATOM 735 C C . GLN A 1 93 ? -3.312 -8.442 -9.575 1.00 80.06 93 GLN A C 1
ATOM 737 O O . GLN A 1 93 ? -3.919 -9.102 -8.736 1.00 80.06 93 GLN A O 1
ATOM 742 N N . ALA A 1 94 ? -2.433 -7.497 -9.246 1.00 79.06 94 ALA A N 1
ATOM 743 C CA . ALA A 1 94 ? -2.079 -7.141 -7.883 1.00 79.06 94 ALA A CA 1
ATOM 744 C C . ALA A 1 94 ? -3.307 -6.672 -7.101 1.00 79.06 94 ALA A C 1
ATOM 746 O O . ALA A 1 94 ? -3.478 -7.108 -5.971 1.00 79.06 94 ALA A O 1
ATOM 747 N N . ILE A 1 95 ? -4.208 -5.894 -7.713 1.00 80.75 95 ILE A N 1
ATOM 748 C CA . ILE A 1 95 ? -5.490 -5.521 -7.097 1.00 80.75 95 ILE A CA 1
ATOM 749 C C . ILE A 1 95 ? -6.295 -6.773 -6.731 1.00 80.75 95 ILE A C 1
ATOM 751 O O . ILE A 1 95 ? -6.717 -6.913 -5.585 1.00 80.75 95 ILE A O 1
ATOM 755 N N . LYS A 1 96 ? -6.452 -7.721 -7.664 1.00 80.81 96 LYS A N 1
ATOM 756 C CA . LYS A 1 96 ? -7.204 -8.962 -7.418 1.00 80.81 96 LYS A CA 1
ATOM 757 C C . LYS A 1 96 ? -6.606 -9.770 -6.265 1.00 80.81 96 LYS A C 1
ATOM 759 O O . LYS A 1 96 ? -7.331 -10.090 -5.331 1.00 80.81 96 LYS A O 1
ATOM 764 N N . PHE A 1 97 ? -5.297 -10.017 -6.276 1.00 81.00 97 PHE A N 1
ATOM 765 C CA . PHE A 1 97 ? -4.621 -10.742 -5.191 1.00 81.00 97 PHE A CA 1
ATOM 766 C C . PHE A 1 97 ? -4.642 -9.977 -3.863 1.00 81.00 97 PHE A C 1
ATOM 768 O O . PHE A 1 97 ? -4.823 -10.562 -2.799 1.00 81.00 97 PHE A O 1
ATOM 775 N N . SER A 1 98 ? -4.496 -8.653 -3.907 1.00 78.62 98 SER A N 1
ATOM 776 C CA . SER A 1 98 ? -4.517 -7.824 -2.705 1.00 78.62 98 SER A CA 1
ATOM 777 C C . SER A 1 98 ? -5.897 -7.744 -2.066 1.00 78.62 98 SER A C 1
ATOM 779 O O . SER A 1 98 ? -5.969 -7.571 -0.857 1.00 78.62 98 SER A O 1
ATOM 781 N N . SER A 1 99 ? -6.982 -7.896 -2.835 1.00 78.81 99 SER A N 1
ATOM 782 C CA . SER A 1 99 ? -8.343 -7.817 -2.295 1.00 78.81 99 SER A CA 1
ATOM 783 C C . SER A 1 99 ? -8.589 -8.886 -1.227 1.00 78.81 99 SER A C 1
ATOM 785 O O . SER A 1 99 ? -9.134 -8.588 -0.167 1.00 78.81 99 SER A O 1
ATOM 787 N N . GLU A 1 100 ? -8.077 -10.095 -1.455 1.00 79.25 100 GLU A N 1
ATOM 788 C CA . GLU A 1 100 ? -8.141 -11.211 -0.514 1.00 79.25 100 GLU A CA 1
ATOM 789 C C . GLU A 1 100 ? -7.280 -10.949 0.731 1.00 79.25 100 GLU A C 1
ATOM 791 O O . GLU A 1 100 ? -7.747 -11.073 1.864 1.00 79.25 100 GLU A O 1
ATOM 796 N N . ILE A 1 101 ? -6.037 -10.495 0.540 1.00 78.62 101 ILE A N 1
ATOM 797 C CA . ILE A 1 101 ? -5.115 -10.193 1.647 1.00 78.62 101 ILE A CA 1
ATOM 798 C C . ILE A 1 101 ? -5.656 -9.046 2.514 1.00 78.62 101 ILE A C 1
ATOM 800 O O . ILE A 1 101 ? -5.628 -9.128 3.741 1.00 78.62 101 ILE A O 1
ATOM 804 N N . LEU A 1 102 ? -6.179 -7.983 1.900 1.00 76.75 102 LEU A N 1
ATOM 805 C CA . LEU A 1 102 ? -6.718 -6.817 2.601 1.00 76.75 102 LEU A CA 1
ATOM 806 C C . LEU A 1 102 ? -8.030 -7.136 3.332 1.00 76.75 102 LEU A C 1
ATOM 808 O O . LEU A 1 102 ? -8.260 -6.592 4.414 1.00 76.75 102 LEU A O 1
ATOM 812 N N . ALA A 1 103 ? -8.861 -8.038 2.798 1.00 76.25 103 ALA A N 1
ATOM 813 C CA . ALA A 1 103 ? -10.023 -8.562 3.516 1.00 76.25 103 ALA A CA 1
ATOM 814 C C . ALA A 1 103 ? -9.589 -9.317 4.783 1.00 76.25 103 ALA A C 1
ATOM 816 O O . ALA A 1 103 ? -10.117 -9.071 5.870 1.00 76.25 103 ALA A O 1
ATOM 817 N N . ASN A 1 104 ? -8.548 -10.146 4.669 1.00 75.06 104 ASN A N 1
ATOM 818 C CA . ASN A 1 104 ? -7.997 -10.884 5.802 1.00 75.06 104 ASN A CA 1
ATOM 819 C C . ASN A 1 104 ? -7.412 -9.963 6.883 1.00 75.06 104 ASN A C 1
ATOM 821 O O . ASN A 1 104 ? -7.546 -10.268 8.063 1.00 75.06 104 ASN A O 1
ATOM 825 N N . VAL A 1 105 ? -6.819 -8.813 6.540 1.00 73.00 105 VAL A N 1
ATOM 826 C CA . VAL A 1 105 ? -6.282 -7.875 7.548 1.00 73.00 105 VAL A CA 1
ATOM 827 C C . VAL A 1 105 ? -7.380 -7.329 8.471 1.00 73.00 105 VAL A C 1
ATOM 829 O O . VAL A 1 105 ? -7.150 -7.238 9.678 1.00 73.00 105 VAL A O 1
ATOM 832 N N . LYS A 1 106 ? -8.578 -7.021 7.950 1.00 70.44 106 LYS A N 1
ATOM 833 C CA . LYS A 1 106 ? -9.715 -6.588 8.788 1.00 70.44 106 LYS A CA 1
ATOM 834 C C . LYS A 1 106 ? -10.179 -7.706 9.720 1.00 70.44 106 LYS A C 1
ATOM 836 O O . LYS A 1 106 ? -10.316 -7.483 10.919 1.00 70.44 106 LYS A O 1
ATOM 841 N N . LEU A 1 107 ? -10.307 -8.923 9.191 1.00 70.25 107 LEU A N 1
ATOM 842 C CA . LEU A 1 107 ? -10.691 -10.099 9.976 1.00 70.25 107 LEU A CA 1
ATOM 843 C C . LEU A 1 107 ? -9.655 -10.435 11.057 1.00 70.25 107 LEU A C 1
ATOM 845 O O . LEU A 1 107 ? -10.012 -10.783 12.179 1.00 70.25 107 LEU A O 1
ATOM 849 N N . VAL A 1 108 ? -8.361 -10.293 10.763 1.00 76.81 108 VAL A N 1
ATOM 850 C CA . VAL A 1 108 ? -7.283 -10.489 11.743 1.00 76.81 108 VAL A CA 1
ATOM 851 C C . VAL A 1 108 ? -7.338 -9.430 12.846 1.00 76.81 108 VAL A C 1
ATOM 853 O O . VAL A 1 108 ? -7.085 -9.743 14.007 1.00 76.81 108 VAL A O 1
ATOM 856 N N . GLN A 1 109 ? -7.674 -8.179 12.528 1.00 76.12 109 GLN A N 1
ATOM 857 C CA . GLN A 1 109 ? -7.853 -7.142 13.549 1.00 76.12 109 GLN A CA 1
ATOM 858 C C . GLN A 1 109 ? -9.067 -7.426 14.440 1.00 76.12 109 GLN A C 1
ATOM 860 O O . GLN A 1 109 ? -8.951 -7.335 15.662 1.00 76.12 109 GLN A O 1
ATOM 865 N N . GLU A 1 110 ? -10.194 -7.825 13.850 1.00 71.06 110 GLU A N 1
ATOM 866 C CA . GLU A 1 110 ? -11.418 -8.167 14.581 1.00 71.06 110 GLU A CA 1
ATOM 867 C C . GLU A 1 110 ? -11.234 -9.403 15.466 1.00 71.06 110 GLU A C 1
ATOM 869 O O . GLU A 1 110 ? -11.519 -9.350 16.659 1.00 71.06 110 GLU A O 1
ATOM 874 N N . THR A 1 111 ? -10.671 -10.490 14.933 1.00 80.06 111 THR A N 1
ATOM 875 C CA . THR A 1 111 ? -10.372 -11.703 15.715 1.00 80.06 111 THR A CA 1
ATOM 876 C C . THR A 1 111 ? -9.378 -11.434 16.840 1.00 80.06 111 THR A C 1
ATOM 878 O O . THR A 1 111 ? -9.550 -11.960 17.936 1.00 80.06 111 THR A O 1
ATOM 881 N N . ARG A 1 112 ? -8.377 -10.566 16.632 1.00 81.19 112 ARG A N 1
ATOM 882 C CA . ARG A 1 112 ? -7.476 -10.123 17.712 1.00 81.19 112 ARG A CA 1
ATOM 883 C C . ARG A 1 112 ? -8.210 -9.331 18.790 1.00 81.19 112 ARG A C 1
ATOM 885 O O . ARG A 1 112 ? -7.891 -9.488 19.964 1.00 81.19 112 ARG A O 1
ATOM 892 N N . LEU A 1 113 ? -9.154 -8.472 18.414 1.00 78.56 113 LEU A N 1
ATOM 893 C CA . LEU A 1 113 ? -9.931 -7.668 19.358 1.00 78.56 113 LEU A CA 1
ATOM 894 C C . LEU A 1 113 ? -10.891 -8.544 20.173 1.00 78.56 113 LEU A C 1
ATOM 896 O O . LEU A 1 113 ? -10.951 -8.420 21.392 1.00 78.56 113 LEU A O 1
ATOM 900 N N . ILE A 1 114 ? -11.555 -9.491 19.511 1.00 81.19 114 ILE A N 1
ATOM 901 C CA . ILE A 1 114 ? -12.404 -10.504 20.140 1.00 81.19 114 ILE A CA 1
ATOM 902 C C . ILE A 1 114 ? -11.575 -11.417 21.056 1.00 81.19 114 ILE A C 1
ATOM 904 O O . ILE A 1 114 ? -11.983 -11.689 22.178 1.00 81.19 114 ILE A O 1
ATOM 908 N N . GLY A 1 115 ? -10.385 -11.845 20.627 1.00 82.19 115 GLY A N 1
ATOM 909 C CA . GLY A 1 115 ? -9.482 -12.654 21.449 1.00 82.19 115 GLY A CA 1
ATOM 910 C C . GLY A 1 115 ? -9.028 -11.932 22.721 1.00 82.19 115 GLY A C 1
ATOM 911 O O . GLY A 1 115 ? -9.023 -12.529 23.793 1.00 82.19 115 GLY A O 1
ATOM 912 N N . LYS A 1 116 ? -8.720 -10.630 22.626 1.00 79.62 116 LYS A N 1
ATOM 913 C CA . LYS A 1 116 ? -8.444 -9.786 23.802 1.00 79.62 116 LYS A CA 1
ATOM 914 C C . LYS A 1 116 ? -9.655 -9.690 24.730 1.00 79.62 116 LYS A C 1
ATOM 916 O O . LYS A 1 116 ? -9.496 -9.826 25.935 1.00 79.62 116 LYS A O 1
ATOM 921 N N . TYR A 1 117 ? -10.850 -9.508 24.171 1.00 76.25 117 TYR A N 1
ATOM 922 C CA . TYR A 1 117 ? -12.094 -9.468 24.939 1.00 76.25 117 TYR A CA 1
ATOM 923 C C . TYR A 1 117 ? -12.365 -10.786 25.685 1.00 76.25 117 TYR A C 1
ATOM 925 O O . TYR A 1 117 ? -12.675 -10.764 26.872 1.00 76.25 117 TYR A O 1
ATOM 933 N N . PHE A 1 118 ? -12.187 -11.940 25.034 1.00 77.69 118 PHE A N 1
ATOM 934 C CA . PHE A 1 118 ? -12.352 -13.239 25.694 1.00 77.69 118 PHE A CA 1
ATOM 935 C C . PHE A 1 118 ? -11.299 -13.487 26.778 1.00 77.69 118 PHE A C 1
ATOM 937 O O . PHE A 1 118 ? -11.654 -13.963 27.851 1.00 77.69 118 PHE A O 1
ATOM 944 N N . GLN A 1 119 ? -10.043 -13.082 26.565 1.00 77.12 119 GLN A N 1
ATOM 945 C CA . GLN A 1 119 ? -9.027 -13.114 27.624 1.00 77.12 119 GLN A CA 1
ATOM 946 C C . GLN A 1 119 ? -9.408 -12.257 28.838 1.00 77.12 119 GLN A C 1
ATOM 948 O O . GLN A 1 119 ? -9.157 -12.655 29.973 1.00 77.12 119 GLN A O 1
ATOM 953 N N . GLU A 1 120 ? -10.001 -11.081 28.619 1.00 71.12 120 GLU A N 1
ATOM 954 C CA . GLU A 1 120 ? -10.479 -10.221 29.708 1.00 71.12 120 GLU A CA 1
ATOM 955 C C . GLU A 1 120 ? -11.653 -10.844 30.478 1.00 71.12 120 GLU A C 1
ATOM 957 O O . GLU A 1 120 ? -11.763 -10.625 31.686 1.00 71.12 120 GLU A O 1
ATOM 962 N N . ILE A 1 121 ? -12.496 -11.643 29.812 1.00 73.25 121 ILE A N 1
ATOM 963 C CA . ILE A 1 121 ? -13.565 -12.420 30.458 1.00 73.25 121 ILE A CA 1
ATOM 964 C C . ILE A 1 121 ? -12.975 -13.571 31.284 1.00 73.25 121 ILE A C 1
ATOM 966 O O . ILE A 1 121 ? -13.361 -13.752 32.435 1.00 73.25 121 ILE A O 1
ATOM 970 N N . GLU A 1 122 ? -12.028 -14.327 30.722 1.00 73.81 122 GLU A N 1
ATOM 971 C CA . GLU A 1 122 ? -11.422 -15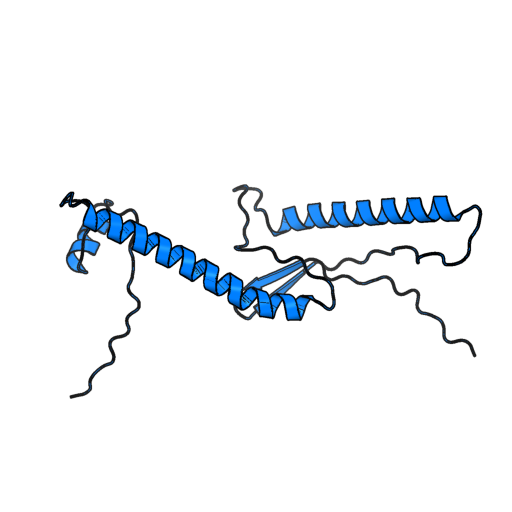.501 31.369 1.00 73.81 122 GLU A CA 1
ATOM 972 C C . GLU A 1 122 ? -10.628 -15.159 32.638 1.00 73.81 122 GLU A C 1
ATOM 974 O O . GLU A 1 122 ? -10.514 -15.987 33.537 1.00 73.81 122 GLU A O 1
ATOM 979 N N . GLN A 1 123 ? -10.086 -13.942 32.743 1.00 72.62 123 GLN A N 1
ATOM 980 C CA . GLN A 1 123 ? -9.318 -13.502 33.916 1.00 72.62 123 GLN A CA 1
ATOM 981 C C . GLN A 1 123 ? -10.179 -13.193 35.157 1.00 72.62 123 GLN A C 1
ATOM 983 O O . GLN A 1 123 ? -9.624 -12.807 36.185 1.00 72.62 123 GLN A O 1
ATOM 988 N N . ASP A 1 124 ? -11.507 -13.335 35.076 1.00 56.06 124 ASP A N 1
ATOM 989 C CA . ASP A 1 124 ? -12.466 -13.298 36.196 1.00 56.06 124 ASP A CA 1
ATOM 990 C C . ASP A 1 124 ? -12.315 -12.098 37.160 1.00 56.06 124 ASP A C 1
ATOM 992 O O . ASP A 1 124 ? -12.657 -12.128 38.344 1.00 56.06 124 ASP A O 1
ATOM 996 N N . THR A 1 125 ? -11.828 -10.965 36.643 1.00 57.16 125 THR A N 1
ATOM 997 C CA . THR A 1 125 ? -11.882 -9.688 37.362 1.00 57.16 125 THR A CA 1
ATOM 998 C C . THR A 1 125 ? -13.249 -9.065 37.094 1.00 57.16 125 THR A C 1
ATOM 1000 O O . THR A 1 125 ? -13.411 -8.291 36.156 1.00 57.16 125 THR A O 1
ATOM 1003 N N . GLY A 1 126 ? -14.256 -9.446 37.888 1.00 54.16 126 GLY A N 1
ATOM 1004 C CA . GLY A 1 126 ? -15.695 -9.169 37.702 1.00 54.16 126 GLY A CA 1
ATOM 1005 C C . GLY A 1 126 ? -16.170 -7.700 37.659 1.00 54.16 126 GLY A C 1
ATOM 1006 O O . GLY A 1 126 ? -17.233 -7.388 38.184 1.00 54.16 126 GLY A O 1
ATOM 1007 N N . LYS A 1 127 ? -15.405 -6.773 37.069 1.00 55.94 127 LYS A N 1
ATOM 1008 C CA . LYS A 1 127 ? -15.728 -5.343 36.916 1.00 55.94 127 LYS A CA 1
ATOM 1009 C C . LYS A 1 127 ? -15.365 -4.735 35.550 1.00 55.94 127 LYS A C 1
ATOM 1011 O O . LYS A 1 127 ? -15.520 -3.528 35.398 1.00 55.94 127 LYS A O 1
ATOM 1016 N N . LYS A 1 128 ? -14.846 -5.498 34.577 1.00 59.41 128 LYS A N 1
ATOM 1017 C CA . LYS A 1 128 ? -14.235 -4.912 33.361 1.00 59.41 128 LYS A CA 1
ATOM 1018 C C . LYS A 1 128 ? -15.013 -5.041 32.053 1.00 59.41 128 LYS A C 1
ATOM 1020 O O . LYS A 1 128 ? -14.693 -4.310 31.123 1.00 59.41 128 LYS A O 1
ATOM 1025 N N . TYR A 1 129 ? -16.030 -5.893 31.969 1.00 62.94 129 TYR A N 1
ATOM 1026 C CA . TYR A 1 129 ? -16.850 -6.006 30.762 1.00 62.94 129 TYR A CA 1
ATOM 1027 C C . TYR A 1 129 ? -18.316 -5.705 31.068 1.00 62.94 129 TYR A C 1
ATOM 1029 O O . TYR A 1 129 ? -18.829 -6.031 32.136 1.00 62.94 129 TYR A O 1
ATOM 1037 N N . VAL A 1 130 ? -18.987 -5.060 30.117 1.00 65.69 130 VAL A N 1
ATOM 1038 C CA . VAL A 1 130 ? -20.407 -4.722 30.200 1.00 65.69 130 VAL A CA 1
ATOM 1039 C C . VAL A 1 130 ? -21.099 -5.357 29.005 1.00 65.69 130 VAL A C 1
ATOM 1041 O O . VAL A 1 130 ? -20.693 -5.144 27.864 1.00 65.69 130 VAL A O 1
ATOM 1044 N N . SER A 1 131 ? -22.122 -6.166 29.269 1.00 69.75 131 SER A N 1
ATOM 1045 C CA . SER A 1 131 ? -22.939 -6.803 28.237 1.00 69.75 131 SER A CA 1
ATOM 1046 C C . SER A 1 131 ? -24.369 -6.272 28.320 1.00 69.75 131 SER A C 1
ATOM 1048 O O . SER A 1 131 ? -24.868 -5.997 29.405 1.00 69.75 131 SER A O 1
ATOM 1050 N N . GLY A 1 132 ? -25.021 -6.095 27.170 1.00 75.44 132 GLY A N 1
ATOM 1051 C CA . GLY A 1 132 ? -26.387 -5.574 27.093 1.00 75.44 132 GLY A CA 1
ATOM 1052 C C . GLY A 1 132 ? -26.467 -4.074 26.802 1.00 75.44 132 GLY A C 1
ATOM 1053 O O . GLY A 1 132 ? -25.699 -3.265 27.314 1.00 75.44 132 GLY A O 1
ATOM 1054 N N . VAL A 1 133 ? -27.449 -3.702 25.974 1.00 77.38 133 VAL A N 1
ATOM 1055 C CA . VA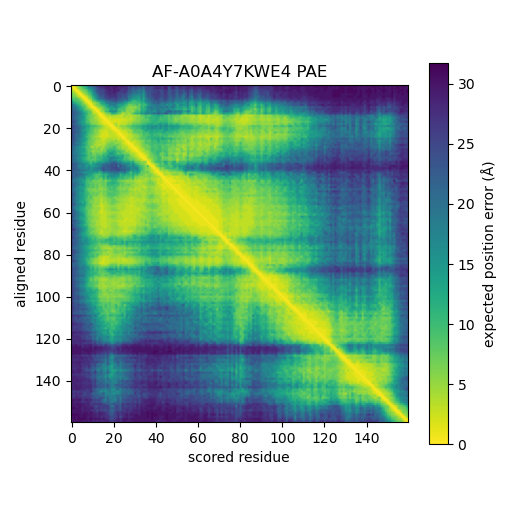L A 1 133 ? -27.579 -2.355 25.389 1.00 77.38 133 VAL A CA 1
ATOM 1056 C C . VAL A 1 133 ? -27.668 -1.265 26.461 1.00 77.38 133 VAL A C 1
ATOM 1058 O O . VAL A 1 133 ? -26.960 -0.263 26.383 1.00 77.38 133 VAL A O 1
ATOM 1061 N N . LYS A 1 134 ? -28.502 -1.470 27.487 1.00 80.50 134 LYS A N 1
ATOM 1062 C CA . LYS A 1 134 ? -28.742 -0.479 28.549 1.00 80.50 134 LYS A CA 1
ATOM 1063 C C . LYS A 1 134 ? -27.492 -0.204 29.381 1.00 80.50 134 LYS A C 1
ATOM 1065 O O . LYS A 1 134 ? -27.215 0.950 29.697 1.00 80.50 134 LYS A O 1
ATOM 1070 N N . ASP A 1 135 ? -26.732 -1.244 29.696 1.00 79.25 135 ASP A N 1
ATOM 1071 C CA . ASP A 1 135 ? -25.554 -1.114 30.544 1.00 79.25 135 ASP A CA 1
ATOM 1072 C C . ASP A 1 135 ? -24.368 -0.573 29.741 1.00 79.25 135 ASP A C 1
ATOM 1074 O O . ASP A 1 135 ? -23.645 0.288 30.239 1.00 79.25 135 ASP A O 1
ATOM 1078 N N . THR A 1 136 ? -24.225 -0.957 28.464 1.00 76.50 136 THR A N 1
ATOM 1079 C CA . THR A 1 136 ? -23.235 -0.332 27.571 1.00 76.50 136 THR A CA 1
ATOM 1080 C C . THR A 1 136 ? -23.491 1.157 27.360 1.00 76.50 136 THR A C 1
ATOM 1082 O O . THR A 1 136 ? -22.533 1.920 27.298 1.00 76.50 136 THR A O 1
ATOM 1085 N N . LEU A 1 137 ? -24.755 1.594 27.288 1.00 81.06 137 LEU A N 1
ATOM 1086 C CA . LEU A 1 137 ? -25.094 3.016 27.163 1.00 81.06 137 LEU A CA 1
ATOM 1087 C C . LEU A 1 137 ? -24.735 3.791 28.435 1.00 81.06 137 LEU A C 1
ATOM 1089 O O . LEU A 1 137 ? -24.071 4.816 28.342 1.00 81.06 137 LEU A O 1
ATOM 1093 N N . LYS A 1 138 ? -25.059 3.257 29.619 1.00 81.44 138 LYS A N 1
ATOM 1094 C CA . LYS A 1 138 ? -24.651 3.863 30.901 1.00 81.44 138 LYS A CA 1
ATOM 1095 C C . LYS A 1 138 ? -23.128 3.923 31.068 1.00 81.44 138 LYS A C 1
ATOM 1097 O O . LYS A 1 138 ? -22.591 4.916 31.557 1.00 81.44 138 LYS A O 1
ATOM 1102 N N . ALA A 1 139 ? -22.418 2.870 30.666 1.00 78.06 139 ALA A N 1
ATOM 1103 C CA . ALA A 1 139 ? -20.956 2.824 30.706 1.00 78.06 139 ALA A CA 1
ATOM 1104 C C . ALA A 1 139 ? -20.316 3.820 29.716 1.00 78.06 139 ALA A C 1
ATOM 1106 O O . ALA A 1 139 ? -19.271 4.406 30.001 1.00 78.06 139 ALA A O 1
ATOM 1107 N N . LEU A 1 140 ? -20.961 4.042 28.567 1.00 79.06 140 LEU A N 1
ATOM 1108 C CA . LEU A 1 140 ? -20.548 5.038 27.582 1.00 79.06 140 LEU A CA 1
ATOM 1109 C C . LEU A 1 140 ? -20.788 6.470 28.086 1.00 79.06 140 LEU A C 1
ATOM 1111 O O . LEU A 1 140 ? -19.903 7.309 27.960 1.00 79.06 140 LEU A O 1
ATOM 1115 N N . GLU A 1 141 ? -21.940 6.733 28.711 1.00 82.94 141 GLU A N 1
ATOM 1116 C CA . GLU A 1 141 ? -22.287 8.029 29.322 1.00 82.94 141 GLU A CA 1
ATOM 1117 C C . GLU A 1 141 ? -21.329 8.417 30.456 1.00 82.94 141 GLU A C 1
ATOM 1119 O O . GLU A 1 141 ? -21.024 9.591 30.649 1.00 82.94 141 GLU A O 1
ATOM 1124 N N . THR A 1 142 ? -20.813 7.426 31.181 1.00 83.75 142 THR A N 1
ATOM 1125 C CA . THR A 1 142 ? -19.824 7.616 32.253 1.00 83.75 142 THR A CA 1
ATOM 1126 C C . THR A 1 142 ? -18.378 7.683 31.750 1.00 83.75 142 THR A C 1
ATOM 1128 O O . THR A 1 142 ? -17.467 7.890 32.550 1.00 83.75 142 THR A O 1
ATOM 1131 N N . GLY A 1 143 ? -18.139 7.535 30.440 1.00 77.38 143 GLY A N 1
ATOM 1132 C CA . GLY A 1 143 ? -16.805 7.621 29.835 1.00 77.38 143 GLY A CA 1
ATOM 1133 C C . GLY A 1 143 ? -15.863 6.463 30.188 1.00 77.38 143 GLY A C 1
ATOM 1134 O O . GLY A 1 143 ? -14.665 6.549 29.933 1.00 77.38 143 GLY A O 1
ATOM 1135 N N . ALA A 1 144 ? -16.380 5.373 30.764 1.00 71.12 144 ALA A N 1
ATOM 1136 C CA . ALA A 1 144 ? -15.581 4.242 31.240 1.00 71.12 144 ALA A CA 1
ATOM 1137 C C . ALA A 1 144 ? -15.243 3.214 30.140 1.00 71.12 144 ALA A C 1
ATOM 1139 O O . ALA A 1 144 ? -14.577 2.213 30.406 1.00 71.12 144 ALA A O 1
ATOM 1140 N N . VAL A 1 145 ? -15.710 3.433 28.906 1.00 65.75 145 VAL A N 1
ATOM 1141 C CA . VAL A 1 145 ? -15.597 2.471 27.803 1.00 65.75 145 VAL A CA 1
ATOM 1142 C C . VAL A 1 145 ? -14.524 2.906 26.812 1.00 65.75 145 VAL A C 1
ATOM 1144 O O . VAL A 1 145 ? -14.651 3.928 26.147 1.00 65.75 145 VAL A O 1
ATOM 1147 N N . ASN A 1 146 ? -13.485 2.084 26.671 1.00 64.88 146 ASN A N 1
ATOM 1148 C CA . ASN A 1 146 ? -12.397 2.316 25.717 1.00 64.88 146 ASN A CA 1
ATOM 1149 C C . ASN A 1 146 ? -12.698 1.734 24.318 1.00 64.88 146 ASN A C 1
ATOM 1151 O O . ASN A 1 146 ? -12.210 2.237 23.310 1.00 64.88 146 ASN A O 1
ATOM 1155 N N . CYS A 1 147 ? -13.512 0.672 24.230 1.00 60.50 147 CYS A N 1
ATOM 1156 C CA . CYS A 1 147 ? -13.925 0.076 22.957 1.00 60.50 147 CYS A CA 1
ATOM 1157 C C . CYS A 1 147 ? -15.348 -0.504 23.029 1.00 60.50 147 CYS A C 1
ATOM 1159 O O . CYS A 1 147 ? -15.724 -1.131 24.016 1.00 60.50 147 CYS A O 1
ATOM 1161 N N . VAL A 1 148 ? -16.147 -0.288 21.977 1.00 64.00 148 VAL A N 1
ATOM 1162 C CA . VAL A 1 148 ? -17.505 -0.839 21.835 1.00 64.00 148 VAL A CA 1
ATOM 1163 C C . VAL A 1 148 ? -17.531 -1.742 20.607 1.00 64.00 148 VAL A C 1
ATOM 1165 O O . VAL A 1 148 ? -17.379 -1.268 19.483 1.00 64.00 148 VAL A O 1
ATOM 1168 N N . GLY A 1 149 ? -17.748 -3.040 20.812 1.00 62.34 149 GLY A N 1
ATOM 1169 C CA . GLY A 1 149 ? -18.026 -3.981 19.730 1.00 62.34 149 GLY A CA 1
ATOM 1170 C C . GLY A 1 149 ? -19.515 -3.977 19.389 1.00 62.34 149 GLY A C 1
ATOM 1171 O O . GLY A 1 149 ? -20.347 -4.250 20.250 1.00 62.34 149 GLY A O 1
ATOM 1172 N N . LYS A 1 150 ? -19.876 -3.683 18.136 1.00 57.25 150 LYS A N 1
ATOM 1173 C CA . LYS A 1 150 ? -21.233 -3.928 17.628 1.00 57.25 150 LYS A CA 1
ATOM 1174 C C . LYS A 1 150 ? -21.241 -5.274 16.913 1.00 57.25 150 LYS A C 1
ATOM 1176 O O . LYS A 1 150 ? -20.600 -5.415 15.878 1.00 57.25 150 LYS A O 1
ATOM 1181 N N . SER A 1 151 ? -21.975 -6.247 17.447 1.00 56.47 151 SER A N 1
ATOM 1182 C CA . SER A 1 151 ? -22.266 -7.477 16.711 1.00 56.47 151 SER A CA 1
ATOM 1183 C C . SER A 1 151 ? -23.273 -7.146 15.612 1.00 56.47 151 SER A C 1
ATOM 1185 O O . SER A 1 151 ? -24.439 -6.869 15.889 1.00 56.47 151 SER A O 1
ATOM 1187 N N . GLY A 1 152 ? -22.813 -7.101 14.364 1.00 49.91 152 GLY A N 1
ATOM 1188 C CA . GLY A 1 152 ? -23.662 -6.944 13.187 1.00 49.91 152 GLY A CA 1
ATOM 1189 C C . GLY A 1 152 ? -24.431 -8.226 12.872 1.00 49.91 152 GLY A C 1
ATOM 1190 O O . GLY A 1 152 ? -24.276 -8.768 11.787 1.00 49.91 152 GLY A O 1
ATOM 1191 N N . TYR A 1 153 ? -25.235 -8.732 13.808 1.00 43.41 153 TYR A N 1
ATOM 1192 C CA . TYR A 1 153 ? -26.235 -9.756 13.511 1.00 43.41 153 TYR A CA 1
ATOM 1193 C C . TYR A 1 153 ? -27.524 -9.051 13.094 1.00 43.41 153 TYR A C 1
ATOM 1195 O O . TYR A 1 153 ? -28.183 -8.413 13.916 1.00 43.41 153 TYR A O 1
ATOM 1203 N N . GLN A 1 154 ? -27.889 -9.143 11.813 1.00 41.25 154 GLN A N 1
ATOM 1204 C CA . GLN A 1 154 ? -29.268 -8.858 11.429 1.00 41.25 154 GLN A CA 1
ATOM 1205 C C . GLN A 1 154 ? -30.138 -10.011 11.938 1.00 41.25 154 GLN A C 1
ATOM 1207 O O . GLN A 1 154 ? -29.852 -11.162 11.599 1.00 41.25 154 GLN A O 1
ATOM 1212 N N . PRO A 1 155 ? -31.169 -9.750 12.760 1.00 38.09 155 PRO A N 1
ATOM 1213 C CA . PRO A 1 155 ? -32.104 -10.796 13.129 1.00 38.09 155 PRO A CA 1
ATOM 1214 C C . PRO A 1 155 ? -32.837 -11.232 11.859 1.00 38.09 155 PRO A C 1
ATOM 1216 O O . PRO A 1 155 ? -33.477 -10.416 11.193 1.00 38.09 155 PRO A O 1
ATOM 1219 N N . ILE A 1 156 ? -32.732 -12.516 11.518 1.00 45.81 156 ILE A N 1
ATOM 1220 C CA . ILE A 1 156 ? -33.640 -13.142 10.558 1.00 45.81 156 ILE A CA 1
ATOM 1221 C C . ILE A 1 156 ? -35.015 -13.033 11.214 1.00 45.81 156 ILE A C 1
ATOM 1223 O O . ILE A 1 156 ? -35.275 -13.702 12.212 1.00 45.81 156 ILE A O 1
ATOM 1227 N N . ARG A 1 157 ? -35.853 -12.108 10.731 1.00 38.62 157 ARG A N 1
ATOM 1228 C CA . ARG A 1 157 ? -37.251 -12.022 11.154 1.00 38.62 157 ARG A CA 1
ATOM 1229 C C . ARG A 1 157 ? -37.893 -13.361 10.800 1.00 38.62 157 ARG A C 1
ATOM 1231 O O . ARG A 1 157 ? -38.087 -13.646 9.624 1.00 38.62 157 ARG A O 1
ATOM 1238 N N . SER A 1 158 ? -38.171 -14.187 11.802 1.00 40.03 158 SER A N 1
ATOM 1239 C CA . SER A 1 158 ? -39.192 -15.216 11.671 1.00 40.03 158 SER A CA 1
ATOM 1240 C C . SER A 1 158 ? -40.524 -14.476 11.636 1.00 40.03 158 SER A C 1
ATOM 1242 O O . SER A 1 158 ? -40.929 -13.891 12.639 1.00 40.03 158 SER A O 1
ATOM 1244 N N . GLU A 1 159 ? -41.122 -14.399 10.452 1.00 40.78 159 GLU A N 1
ATOM 1245 C CA . GLU A 1 159 ? -42.520 -14.011 10.304 1.00 40.78 159 GLU A CA 1
ATOM 1246 C C . GLU A 1 159 ? -43.368 -15.112 10.962 1.00 40.78 159 GLU A C 1
ATOM 1248 O O . GLU A 1 159 ? -43.240 -16.285 10.603 1.00 40.78 159 GLU A O 1
ATOM 1253 N N . GLU A 1 160 ? -44.145 -14.730 11.977 1.00 42.53 160 GLU A N 1
ATOM 1254 C CA . GLU A 1 160 ? -45.332 -15.465 12.433 1.00 42.53 160 GLU A CA 1
ATOM 1255 C C . GLU A 1 160 ? -46.553 -14.987 11.643 1.00 42.53 160 GLU A C 1
ATOM 1257 O O . GLU A 1 160 ? -46.636 -13.760 11.381 1.00 42.53 160 GLU A O 1
#

Organism: Papaver somniferum (NCBI:txid3469)